Protein AF-A0A822XZC1-F1 (afdb_monomer_lite)

Foldseek 3Di:
DDQDADPDDDDPDPPQLLVVLLLLLQFLVVVVVDSVSVNSNVVSVVSNVVRHDPDDDSPHQDAWDDDPPFWIWGDDPNDIRTDGDPVNCVVVVNDDDDDPPPDD

O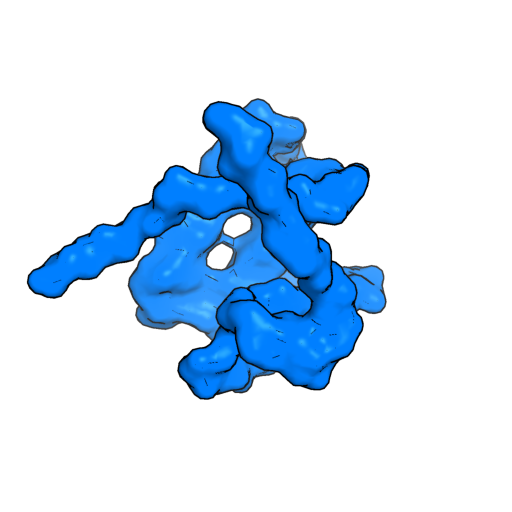rganism: Nelumbo nucifera (NCBI:txid4432)

pLDDT: mean 79.09, std 13.7, range [37.91, 92.5]

Sequence (104 aa):
MGKPMVVNAMLFSNVPIYEFCGMVVVAAEVNSEQSIAKVVIEYANKLRYKYGSAMEHVTKPNDFKVHPGAGVSGNDEGKLVLVGNKRFMQAYNVPLALRLNINK

Secondary structure (DSSP, 8-state):
-PPP--------SSS-HHHHHHHHHHHHHTTTTSHHHHHHHHHHHHHHHHHS-S--------S-EEETTTEEEEEETTEEEEEE-HHHHHHTT-----------

Radius of gyration: 14.19 Å; chains: 1; bounding box: 36×34×35 Å

Structure (mmCIF, N/CA/C/O backbone):
data_AF-A0A822XZC1-F1
#
_entry.id   AF-A0A822XZC1-F1
#
loop_
_atom_site.group_PDB
_atom_site.id
_atom_site.type_symbol
_atom_site.label_atom_id
_atom_site.label_alt_id
_atom_site.label_comp_id
_atom_site.label_asym_id
_atom_site.label_entity_id
_atom_site.label_seq_id
_atom_site.pdbx_PDB_ins_code
_atom_site.Cartn_x
_atom_site.Cartn_y
_atom_site.Cartn_z
_atom_site.occupancy
_atom_site.B_iso_or_equiv
_atom_site.auth_seq_id
_atom_site.auth_comp_id
_atom_site.auth_asym_id
_atom_site.auth_atom_id
_atom_site.pdbx_PDB_model_num
ATOM 1 N N . MET A 1 1 ? 14.889 5.533 -20.821 1.00 51.69 1 MET A N 1
ATOM 2 C CA . MET A 1 1 ? 14.123 4.978 -19.681 1.00 51.69 1 MET A CA 1
ATOM 3 C C . MET A 1 1 ? 13.231 6.095 -19.141 1.00 51.69 1 MET A C 1
ATOM 5 O O . MET A 1 1 ? 13.761 7.161 -18.859 1.00 51.69 1 MET A O 1
ATOM 9 N N . GLY A 1 2 ? 11.906 5.918 -19.106 1.00 78.38 2 GLY A N 1
ATOM 10 C CA . GLY A 1 2 ? 10.955 6.980 -18.731 1.00 78.38 2 GLY A CA 1
ATOM 11 C C . GLY A 1 2 ? 10.878 7.213 -17.218 1.00 78.38 2 GLY A C 1
ATOM 12 O O . GLY A 1 2 ? 10.948 6.260 -16.444 1.00 78.38 2 GLY A O 1
ATOM 13 N N . LYS A 1 3 ? 10.733 8.473 -16.790 1.00 83.81 3 LYS A N 1
ATOM 14 C CA . LYS A 1 3 ? 10.515 8.835 -15.381 1.00 83.81 3 LYS A CA 1
ATOM 15 C C . LYS A 1 3 ? 9.052 8.541 -15.004 1.00 83.81 3 LYS A C 1
ATOM 17 O O . LYS A 1 3 ? 8.166 9.031 -15.705 1.00 83.81 3 LYS A O 1
ATOM 22 N N . PRO A 1 4 ? 8.771 7.770 -13.937 1.00 86.31 4 PRO A N 1
ATOM 23 C CA . PRO A 1 4 ? 7.397 7.519 -13.508 1.00 86.31 4 PRO A CA 1
ATOM 24 C C . PRO A 1 4 ? 6.721 8.813 -13.025 1.00 86.31 4 PRO A C 1
ATOM 26 O O . PRO A 1 4 ? 7.383 9.700 -12.485 1.00 86.31 4 PRO A O 1
ATOM 29 N N . MET A 1 5 ? 5.401 8.908 -13.203 1.00 89.06 5 MET A N 1
ATOM 30 C CA . MET A 1 5 ? 4.566 10.001 -12.689 1.00 89.06 5 MET A CA 1
ATOM 31 C C . MET A 1 5 ? 3.231 9.467 -12.159 1.00 89.06 5 MET A C 1
ATOM 33 O O . MET A 1 5 ? 2.688 8.511 -12.714 1.00 89.06 5 MET A O 1
ATOM 37 N N . VAL A 1 6 ? 2.693 10.085 -11.102 1.00 89.44 6 VAL A N 1
ATOM 38 C CA . VAL A 1 6 ? 1.312 9.821 -10.669 1.00 89.44 6 VAL A CA 1
ATOM 39 C C . VAL A 1 6 ? 0.366 10.514 -11.644 1.00 89.44 6 VAL A C 1
ATOM 41 O O . VAL A 1 6 ? 0.405 11.732 -11.784 1.00 89.44 6 VAL A O 1
ATOM 44 N N . VAL A 1 7 ? -0.478 9.731 -12.315 1.00 91.25 7 VAL A N 1
ATOM 45 C CA . VAL A 1 7 ? -1.452 10.242 -13.294 1.00 91.25 7 VAL A CA 1
ATOM 46 C C . VAL A 1 7 ? -2.803 10.574 -12.665 1.00 91.25 7 VAL A C 1
ATOM 48 O O . VAL A 1 7 ? -3.470 11.505 -13.099 1.00 91.25 7 VAL A O 1
ATOM 51 N N . ASN A 1 8 ? -3.215 9.818 -11.646 1.00 86.69 8 ASN A N 1
ATOM 52 C CA . ASN A 1 8 ? -4.489 9.997 -10.960 1.00 86.69 8 ASN A CA 1
ATOM 53 C C . ASN A 1 8 ? -4.430 9.391 -9.549 1.00 86.69 8 ASN A C 1
ATOM 55 O O . ASN A 1 8 ? -3.707 8.418 -9.325 1.00 86.69 8 ASN A O 1
ATOM 59 N N . ALA A 1 9 ? -5.226 9.933 -8.629 1.00 85.69 9 ALA A N 1
ATOM 60 C CA . ALA A 1 9 ? -5.442 9.391 -7.294 1.00 85.69 9 ALA A CA 1
ATOM 61 C C . ALA A 1 9 ? -6.907 9.584 -6.886 1.00 85.69 9 ALA A C 1
ATOM 63 O O . ALA A 1 9 ? -7.472 10.664 -7.049 1.00 85.69 9 ALA A O 1
ATOM 64 N N . MET A 1 10 ? -7.515 8.531 -6.344 1.00 85.31 10 MET A N 1
ATOM 65 C CA . MET A 1 10 ? -8.899 8.528 -5.876 1.00 85.31 10 MET A CA 1
ATOM 66 C C . MET A 1 10 ? -8.949 7.893 -4.491 1.00 85.31 10 MET A C 1
ATOM 68 O O . MET A 1 10 ? -8.368 6.829 -4.274 1.00 85.31 10 MET A O 1
ATOM 72 N N . LEU A 1 11 ? -9.645 8.552 -3.567 1.00 84.38 11 LEU A N 1
ATOM 73 C CA . LEU A 1 11 ? -9.890 8.044 -2.225 1.00 84.38 11 LEU A CA 1
ATOM 74 C C . LEU A 1 11 ? -11.261 7.360 -2.186 1.00 84.38 11 LEU A C 1
ATOM 76 O O . LEU A 1 11 ? -12.250 7.933 -2.634 1.00 84.38 11 LEU A O 1
ATOM 80 N N . PHE A 1 12 ? -11.312 6.138 -1.657 1.00 81.50 12 PHE A N 1
ATOM 81 C CA . PHE A 1 12 ? -12.531 5.319 -1.581 1.00 81.50 12 PHE A CA 1
ATOM 82 C C . PHE A 1 12 ? -13.156 5.288 -0.176 1.00 81.50 12 PHE A C 1
ATOM 84 O O . PHE A 1 12 ? -14.001 4.443 0.106 1.00 81.50 12 PHE A O 1
ATOM 91 N N . SER A 1 13 ? -12.725 6.169 0.725 1.00 80.31 13 SER A N 1
ATOM 92 C CA . SER A 1 13 ? -13.176 6.220 2.116 1.00 80.31 13 SER A CA 1
ATOM 93 C C . SER A 1 13 ? -13.399 7.660 2.574 1.00 80.31 13 SER A C 1
ATOM 95 O O . SER A 1 13 ? -12.939 8.606 1.939 1.00 80.31 13 SER A O 1
ATOM 97 N N . ASN A 1 14 ? -14.070 7.814 3.716 1.00 82.12 14 ASN A N 1
ATOM 98 C CA . ASN A 1 14 ? -14.276 9.109 4.370 1.00 82.12 14 ASN A CA 1
ATOM 99 C C . ASN A 1 14 ? -13.093 9.514 5.271 1.00 82.12 14 ASN A C 1
ATOM 101 O O . ASN A 1 14 ? -13.232 10.416 6.093 1.00 82.12 14 ASN A O 1
ATOM 105 N N . VAL A 1 15 ? -11.948 8.829 5.161 1.00 82.38 15 VAL A N 1
ATOM 106 C CA . VAL A 1 15 ? -10.738 9.191 5.910 1.00 82.38 15 VAL A CA 1
ATOM 107 C C . VAL A 1 15 ? -10.279 10.574 5.439 1.00 82.38 15 VAL A C 1
ATOM 109 O O . VAL A 1 15 ? -10.260 10.826 4.232 1.00 82.38 15 VAL A O 1
ATOM 112 N N . PRO A 1 16 ? -9.894 11.488 6.340 1.00 85.00 16 PRO A N 1
ATOM 113 C CA . PRO A 1 16 ? -9.342 12.765 5.926 1.00 85.00 16 PRO A CA 1
ATOM 114 C C . PRO A 1 16 ? -8.124 12.575 5.013 1.00 85.00 16 PRO A C 1
ATOM 116 O O . PRO A 1 16 ? -7.212 11.801 5.303 1.00 85.00 16 PRO A O 1
ATOM 119 N N . ILE A 1 17 ? -8.080 13.300 3.894 1.00 84.06 17 ILE A N 1
ATOM 120 C CA . ILE A 1 17 ? -7.034 13.112 2.876 1.00 84.06 17 ILE A CA 1
ATOM 121 C C . ILE A 1 17 ? -5.613 13.321 3.424 1.00 84.06 17 ILE A C 1
ATOM 123 O O . ILE A 1 17 ? -4.682 12.658 2.970 1.00 84.06 17 ILE A O 1
ATOM 127 N N . TYR A 1 18 ? -5.435 14.203 4.414 1.00 82.12 18 TYR A N 1
ATOM 128 C CA . TYR A 1 18 ? -4.136 14.437 5.046 1.00 82.12 18 TYR A CA 1
ATOM 129 C C . TYR A 1 18 ? -3.664 13.230 5.867 1.00 82.12 18 TYR A C 1
ATOM 131 O O . TYR A 1 18 ? -2.475 12.910 5.831 1.00 82.12 18 TYR A O 1
ATOM 139 N N . GLU A 1 19 ? -4.590 12.552 6.554 1.00 82.88 19 GLU A N 1
ATOM 140 C CA . GLU A 1 19 ? -4.335 11.344 7.341 1.00 82.88 19 GLU A CA 1
ATOM 141 C C . GLU A 1 19 ? -3.974 10.191 6.401 1.00 82.88 19 GLU A C 1
ATOM 143 O O . GLU A 1 19 ? -2.922 9.571 6.550 1.00 82.88 19 GLU A O 1
ATOM 148 N N . PHE A 1 20 ? -4.772 9.992 5.344 1.00 85.75 20 PHE A N 1
ATOM 149 C CA . PHE A 1 20 ? -4.490 8.993 4.311 1.00 85.75 20 PHE A CA 1
ATOM 150 C C . PHE A 1 20 ? -3.104 9.192 3.682 1.00 85.75 20 PHE A C 1
ATOM 152 O O . PHE A 1 20 ? -2.322 8.249 3.553 1.00 85.75 20 PHE A O 1
ATOM 159 N N . CYS A 1 21 ? -2.770 10.428 3.307 1.00 86.94 21 CYS A N 1
ATOM 160 C CA . CYS A 1 21 ? -1.474 10.720 2.709 1.00 86.94 21 CYS A CA 1
ATOM 161 C C . CYS A 1 21 ? -0.315 10.518 3.694 1.00 86.94 21 CYS A C 1
ATOM 163 O O . CYS A 1 21 ? 0.762 10.126 3.256 1.00 86.94 21 CYS A O 1
ATOM 165 N N . GLY A 1 22 ? -0.513 10.764 4.994 1.00 84.44 22 GLY A N 1
ATOM 166 C CA . GLY A 1 22 ? 0.476 10.454 6.030 1.00 84.44 22 GLY A CA 1
ATOM 167 C C . GLY A 1 22 ? 0.837 8.969 6.025 1.00 84.44 22 GLY A C 1
ATOM 168 O O . GLY A 1 22 ? 1.996 8.626 5.806 1.00 84.44 22 GLY A O 1
ATOM 169 N N . MET A 1 23 ? -0.169 8.098 6.125 1.00 85.00 23 MET A N 1
ATOM 170 C CA . MET A 1 23 ? 0.015 6.639 6.103 1.00 85.00 23 MET A CA 1
ATOM 171 C C . MET A 1 23 ? 0.682 6.146 4.813 1.00 85.00 23 MET A C 1
ATOM 173 O O . MET A 1 23 ? 1.559 5.281 4.845 1.00 85.00 23 MET A O 1
ATOM 177 N N . VAL A 1 24 ? 0.298 6.711 3.661 1.00 85.50 24 VAL A N 1
ATOM 178 C CA . VAL A 1 24 ? 0.909 6.374 2.364 1.00 85.50 24 VAL A CA 1
ATOM 179 C C . VAL A 1 24 ? 2.386 6.762 2.320 1.00 85.50 24 VAL A C 1
ATOM 181 O O . VAL A 1 24 ? 3.185 5.987 1.797 1.00 85.50 24 VAL A O 1
ATOM 184 N N . VAL A 1 25 ? 2.758 7.930 2.856 1.00 84.94 25 VAL A N 1
ATOM 185 C CA . VAL A 1 25 ? 4.162 8.367 2.924 1.00 84.94 25 VAL A CA 1
ATOM 186 C C . VAL A 1 25 ? 4.972 7.392 3.772 1.00 84.94 25 VAL A C 1
ATOM 188 O O . VAL A 1 25 ? 5.954 6.857 3.265 1.00 84.94 25 VAL A O 1
ATOM 191 N N . VAL A 1 26 ? 4.515 7.085 4.991 1.00 83.75 26 VAL A N 1
ATOM 192 C CA . VAL A 1 26 ? 5.188 6.141 5.903 1.00 83.75 26 VAL A CA 1
ATOM 193 C C . VAL A 1 26 ? 5.421 4.788 5.222 1.00 83.75 26 VAL A C 1
ATOM 195 O O . VAL A 1 26 ? 6.537 4.271 5.193 1.00 83.75 26 VAL A O 1
ATOM 198 N N . ALA A 1 27 ? 4.383 4.233 4.594 1.00 85.25 27 ALA A N 1
ATOM 199 C CA . ALA A 1 27 ? 4.472 2.946 3.914 1.00 85.25 27 ALA A CA 1
ATOM 200 C C . ALA A 1 27 ? 5.396 2.967 2.684 1.00 85.25 27 ALA A C 1
ATOM 202 O O . ALA A 1 27 ? 6.105 1.996 2.413 1.00 85.25 27 ALA A O 1
ATOM 203 N N . ALA A 1 28 ? 5.380 4.058 1.916 1.00 83.50 28 ALA A N 1
ATOM 204 C CA . ALA A 1 28 ? 6.199 4.201 0.718 1.00 83.50 28 ALA A CA 1
ATOM 205 C C . ALA A 1 28 ? 7.677 4.468 1.045 1.00 83.50 28 ALA A C 1
ATOM 207 O O . ALA A 1 28 ? 8.546 4.015 0.297 1.00 83.50 28 ALA A O 1
ATOM 208 N N . GLU A 1 29 ? 7.979 5.154 2.151 1.00 82.62 29 GLU A N 1
ATOM 209 C CA . GLU A 1 29 ? 9.351 5.441 2.598 1.00 82.62 29 GLU A CA 1
ATOM 210 C C . GLU A 1 29 ? 10.178 4.164 2.785 1.00 82.62 29 GLU A C 1
ATOM 212 O O . GLU A 1 29 ? 11.345 4.113 2.390 1.00 82.62 29 GLU A O 1
ATOM 217 N N . VAL A 1 30 ? 9.543 3.096 3.265 1.00 81.25 30 VAL A N 1
ATOM 218 C CA . VAL A 1 30 ? 10.151 1.771 3.483 1.00 81.25 30 VAL A CA 1
ATOM 219 C C . VAL A 1 30 ? 10.653 1.136 2.182 1.00 81.25 30 VAL A C 1
ATOM 221 O O . VAL A 1 30 ? 11.581 0.334 2.194 1.00 81.25 30 VAL A O 1
ATOM 224 N N . ASN A 1 31 ? 10.064 1.505 1.042 1.00 73.94 31 ASN A N 1
ATOM 225 C CA . ASN A 1 31 ? 10.429 1.009 -0.287 1.00 73.94 31 ASN A CA 1
ATOM 226 C C . ASN A 1 31 ? 11.049 2.116 -1.168 1.00 73.94 31 ASN A C 1
ATOM 228 O O . ASN A 1 31 ? 11.079 2.005 -2.398 1.00 73.94 31 ASN A O 1
ATOM 232 N N . SER A 1 32 ? 11.517 3.213 -0.558 1.00 62.91 32 SER A N 1
ATOM 233 C CA . SER A 1 32 ? 11.936 4.442 -1.251 1.00 62.91 32 SER A CA 1
ATOM 234 C C . SER A 1 32 ? 13.171 4.300 -2.144 1.00 62.91 32 SER A C 1
ATOM 236 O O . SER A 1 32 ? 13.442 5.195 -2.944 1.00 62.91 32 SER A O 1
ATOM 238 N N . GLU A 1 33 ? 13.882 3.173 -2.098 1.00 72.12 33 GLU A N 1
ATOM 239 C CA . GLU A 1 33 ? 14.914 2.837 -3.088 1.00 72.12 33 GLU A CA 1
ATOM 240 C C . GLU A 1 33 ? 14.332 2.733 -4.511 1.00 72.12 33 GLU A C 1
ATOM 242 O O . GLU A 1 33 ? 15.029 2.983 -5.497 1.00 72.12 33 GLU A O 1
ATOM 247 N N . GLN A 1 34 ? 13.030 2.454 -4.635 1.00 71.69 34 GLN A N 1
ATOM 248 C CA . GLN A 1 34 ? 12.338 2.372 -5.917 1.00 71.69 34 GLN A CA 1
ATOM 249 C C . GLN A 1 34 ? 11.876 3.747 -6.424 1.00 71.69 34 GLN A C 1
ATOM 251 O O . GLN A 1 34 ? 11.304 4.562 -5.698 1.00 71.69 34 GLN A O 1
ATOM 256 N N . SER A 1 35 ? 12.038 3.981 -7.730 1.00 77.56 35 SER A N 1
ATOM 257 C CA . SER A 1 35 ? 11.645 5.232 -8.398 1.00 77.56 35 SER A CA 1
ATOM 258 C C . SER A 1 35 ? 10.151 5.561 -8.265 1.00 77.56 35 SER A C 1
ATOM 260 O O . SER A 1 35 ? 9.788 6.733 -8.224 1.00 77.56 35 SER A O 1
ATOM 262 N N . ILE A 1 36 ? 9.288 4.547 -8.152 1.00 81.19 36 ILE A N 1
ATOM 263 C CA . ILE A 1 36 ? 7.836 4.711 -7.985 1.00 81.19 36 ILE A CA 1
ATOM 264 C C . ILE A 1 36 ? 7.498 5.239 -6.586 1.00 81.19 36 ILE A C 1
ATOM 266 O O . ILE A 1 36 ? 6.713 6.178 -6.467 1.00 81.19 36 ILE A O 1
ATOM 270 N N . ALA A 1 37 ? 8.113 4.683 -5.538 1.00 84.62 37 ALA A N 1
ATOM 271 C CA . ALA A 1 37 ? 7.848 5.075 -4.155 1.00 84.62 37 ALA A CA 1
ATOM 272 C C . ALA A 1 37 ? 8.152 6.563 -3.922 1.00 84.62 37 ALA A C 1
ATOM 274 O O . ALA A 1 37 ? 7.329 7.279 -3.357 1.00 84.62 37 ALA A O 1
ATOM 275 N N . LYS A 1 38 ? 9.272 7.062 -4.464 1.00 85.38 38 LYS A N 1
ATOM 276 C CA . LYS A 1 38 ? 9.643 8.486 -4.378 1.00 85.38 38 LYS A CA 1
ATOM 277 C C . LYS A 1 38 ? 8.585 9.411 -4.980 1.00 85.38 38 LYS A C 1
ATOM 279 O O . LYS A 1 38 ? 8.244 10.429 -4.386 1.00 85.38 38 LYS A O 1
ATOM 284 N N . VAL A 1 39 ? 8.051 9.052 -6.146 1.00 89.12 39 VAL A N 1
ATOM 285 C CA . VAL A 1 39 ? 7.055 9.878 -6.844 1.00 89.12 39 VAL A CA 1
ATOM 286 C C . VAL A 1 39 ? 5.694 9.832 -6.140 1.00 89.12 39 VAL A C 1
ATOM 288 O O . VAL A 1 39 ? 4.983 10.836 -6.122 1.00 89.12 39 VAL A O 1
ATOM 291 N N . VAL A 1 40 ? 5.354 8.711 -5.496 1.00 88.06 40 VAL A N 1
ATOM 292 C CA . VAL A 1 40 ? 4.173 8.611 -4.623 1.00 88.06 40 VAL A CA 1
ATOM 293 C C . VAL A 1 40 ? 4.331 9.481 -3.373 1.00 88.06 40 VAL A C 1
ATOM 295 O O . VAL A 1 40 ? 3.407 10.228 -3.061 1.00 88.06 40 VAL A O 1
ATOM 298 N N . ILE A 1 41 ? 5.490 9.452 -2.703 1.00 87.88 41 ILE A N 1
ATOM 299 C CA . ILE A 1 41 ? 5.780 10.303 -1.531 1.00 87.88 41 ILE A CA 1
ATOM 300 C C . ILE A 1 41 ? 5.669 11.785 -1.904 1.00 87.88 41 ILE A C 1
ATOM 302 O O . ILE A 1 41 ? 4.996 12.554 -1.218 1.00 87.88 41 ILE A O 1
ATOM 306 N N . GLU A 1 42 ? 6.286 12.190 -3.018 1.00 89.31 42 GLU A N 1
ATOM 307 C CA . GLU A 1 42 ? 6.233 13.573 -3.500 1.00 89.31 42 GLU A CA 1
ATOM 308 C C . GLU A 1 42 ? 4.787 14.020 -3.769 1.00 89.31 42 GLU A C 1
ATOM 310 O O . GLU A 1 42 ? 4.373 15.106 -3.355 1.00 89.31 42 GLU A O 1
ATOM 315 N N . TYR A 1 43 ? 3.999 13.172 -4.434 1.00 90.19 43 TYR A N 1
ATOM 316 C CA . TYR A 1 43 ? 2.601 13.463 -4.733 1.00 90.19 43 TYR A CA 1
ATOM 317 C C . TYR A 1 43 ? 1.732 13.524 -3.466 1.00 90.19 43 TYR A C 1
ATOM 319 O O . TYR A 1 43 ? 0.943 14.457 -3.308 1.00 90.19 43 TYR A O 1
ATOM 327 N N . ALA A 1 44 ? 1.910 12.588 -2.532 1.00 88.50 44 ALA A N 1
ATOM 328 C CA . ALA A 1 44 ? 1.190 12.568 -1.260 1.00 88.50 44 ALA A CA 1
ATOM 329 C C . ALA A 1 44 ? 1.501 13.811 -0.409 1.00 88.50 44 ALA A C 1
ATOM 331 O O . ALA A 1 44 ? 0.587 14.429 0.135 1.00 88.50 44 ALA A O 1
ATOM 332 N N . ASN A 1 45 ? 2.761 14.252 -0.364 1.00 86.94 45 ASN A N 1
ATOM 333 C CA . ASN A 1 45 ? 3.140 15.487 0.327 1.00 86.94 45 ASN A CA 1
ATOM 334 C C . ASN A 1 45 ? 2.496 16.732 -0.303 1.00 86.94 45 ASN A C 1
ATOM 336 O O . ASN A 1 45 ? 2.010 17.602 0.422 1.00 86.94 45 ASN A O 1
ATOM 340 N N . LYS A 1 46 ? 2.408 16.797 -1.640 1.00 87.94 46 LYS A N 1
ATOM 341 C CA . LYS A 1 46 ? 1.679 17.870 -2.343 1.00 87.94 46 LYS A CA 1
ATOM 342 C C . LYS A 1 46 ? 0.191 17.889 -1.980 1.00 87.94 46 LYS A C 1
ATOM 344 O O . LYS A 1 46 ? -0.365 18.965 -1.767 1.00 87.94 46 LYS A O 1
ATOM 349 N N . LEU A 1 47 ? -0.451 16.722 -1.880 1.00 85.19 47 LEU A N 1
ATOM 350 C CA . LEU A 1 47 ? -1.847 16.623 -1.444 1.00 85.19 47 LEU A CA 1
ATOM 351 C C . LEU A 1 47 ? -2.020 17.060 0.016 1.00 85.19 47 LEU A C 1
ATOM 353 O O . LEU A 1 47 ? -2.930 17.835 0.300 1.00 85.19 47 LEU A O 1
ATOM 357 N N . ARG A 1 48 ? -1.134 16.640 0.927 1.00 81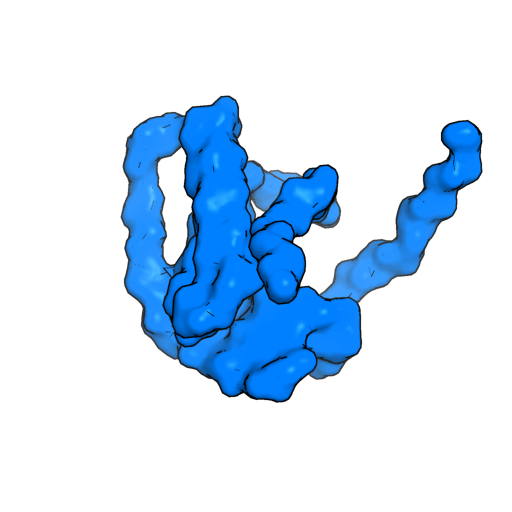.00 48 ARG A N 1
ATOM 358 C CA . ARG A 1 48 ? -1.173 17.079 2.336 1.00 81.00 48 ARG A CA 1
ATOM 359 C C . ARG A 1 48 ? -1.083 18.591 2.456 1.00 81.00 48 ARG A C 1
ATOM 361 O O . ARG A 1 48 ? -1.914 19.176 3.133 1.00 81.00 48 ARG A O 1
ATOM 368 N N . TYR A 1 49 ? -0.138 19.212 1.751 1.00 81.19 49 TYR A N 1
ATOM 369 C CA . TYR A 1 49 ? 0.013 20.667 1.742 1.00 81.19 49 TYR A CA 1
ATOM 370 C C . TYR A 1 49 ? -1.226 21.382 1.183 1.00 81.19 49 TYR A C 1
ATOM 372 O O . TYR A 1 49 ? -1.637 22.417 1.694 1.00 81.19 49 TYR A O 1
ATOM 380 N N . LYS A 1 50 ? -1.841 20.824 0.134 1.00 83.12 50 LYS A N 1
ATOM 381 C CA . LYS A 1 50 ? -3.021 21.417 -0.507 1.00 83.12 50 LYS A CA 1
ATOM 382 C C . LYS A 1 50 ? -4.293 21.315 0.346 1.00 83.12 50 LYS A C 1
ATOM 384 O O . LYS A 1 50 ? -5.149 22.189 0.240 1.00 83.12 50 LYS A O 1
ATOM 389 N N . TYR A 1 51 ? -4.448 20.245 1.127 1.00 77.44 51 TYR A N 1
ATOM 390 C CA . TYR A 1 51 ? -5.705 19.902 1.805 1.00 77.44 51 TYR A CA 1
ATOM 391 C C . TYR A 1 51 ? -5.618 19.865 3.347 1.00 77.44 51 TYR A C 1
ATOM 393 O O . TYR A 1 51 ? -6.616 19.541 3.988 1.00 77.44 51 TYR A O 1
ATOM 401 N N . GLY A 1 52 ? -4.468 20.173 3.958 1.00 66.31 52 GLY A N 1
ATOM 402 C CA . GLY A 1 52 ? -4.249 20.092 5.409 1.00 66.31 52 GLY A CA 1
ATOM 403 C C . GLY A 1 52 ? -3.288 21.152 5.967 1.00 66.31 52 GLY A C 1
ATOM 404 O O . GLY A 1 52 ? -2.437 21.679 5.255 1.00 66.31 52 GLY A O 1
ATOM 405 N N . SER A 1 53 ? -3.456 21.462 7.260 1.00 54.72 53 SER A N 1
ATOM 406 C CA . SER A 1 53 ? -2.634 22.405 8.036 1.00 54.72 53 SER A CA 1
ATOM 407 C C . SER A 1 53 ? -1.210 21.879 8.260 1.00 54.72 53 SER A C 1
ATOM 409 O O . SER A 1 53 ? -0.978 20.670 8.294 1.00 54.72 53 SER A O 1
ATOM 411 N N . ALA A 1 54 ? -0.258 22.802 8.408 1.00 54.28 54 ALA A N 1
ATOM 412 C CA . ALA A 1 54 ? 1.156 22.529 8.624 1.00 54.28 54 ALA A CA 1
ATOM 413 C C . ALA A 1 54 ? 1.385 21.587 9.819 1.00 54.28 54 ALA A C 1
ATOM 415 O O . ALA A 1 54 ? 0.936 21.875 10.919 1.00 54.28 54 ALA A O 1
ATOM 416 N N . MET A 1 55 ? 2.135 20.513 9.555 1.00 55.09 55 MET A N 1
ATOM 417 C CA . MET A 1 55 ? 2.718 19.555 10.501 1.00 55.09 55 MET A CA 1
ATOM 418 C C . MET A 1 55 ? 1.775 18.927 11.534 1.00 55.09 55 MET A C 1
ATOM 420 O O . MET A 1 55 ? 1.449 19.527 12.543 1.00 55.09 55 MET A O 1
ATOM 424 N N . GLU A 1 56 ? 1.568 17.621 11.385 1.00 51.75 56 GLU A N 1
ATOM 425 C CA . GLU A 1 56 ? 1.778 16.703 12.502 1.00 51.75 56 GLU A CA 1
ATOM 426 C C . GLU A 1 56 ? 2.487 15.449 11.973 1.00 51.75 56 GLU A C 1
ATOM 428 O O . GLU A 1 56 ? 2.350 15.058 10.807 1.00 51.75 56 GLU A O 1
ATOM 433 N N . HIS A 1 57 ? 3.377 14.954 12.821 1.00 54.53 57 HIS A N 1
ATOM 434 C CA . HIS A 1 57 ? 4.424 13.964 12.621 1.00 54.53 57 HIS A CA 1
ATOM 435 C C . HIS A 1 57 ? 4.104 12.867 11.591 1.00 54.53 57 HIS A C 1
ATOM 437 O O . HIS A 1 57 ? 3.141 12.124 11.717 1.00 54.53 57 HIS A O 1
ATOM 443 N N . VAL A 1 58 ? 4.966 12.725 10.577 1.00 57.19 58 VAL A N 1
ATOM 444 C CA . VAL A 1 58 ? 5.101 11.437 9.881 1.00 57.19 58 VAL A CA 1
ATOM 445 C C . VAL A 1 58 ? 5.783 10.515 10.881 1.00 57.19 58 VAL A C 1
ATOM 447 O O . VAL A 1 58 ? 6.978 10.663 11.149 1.00 57.19 58 VAL A O 1
ATOM 450 N N . THR A 1 59 ? 5.004 9.646 11.516 1.00 61.66 59 THR A N 1
ATOM 451 C CA . THR A 1 59 ? 5.527 8.614 12.407 1.00 61.66 59 THR A CA 1
ATOM 452 C C . THR A 1 59 ? 6.516 7.765 11.618 1.00 61.66 59 THR A C 1
ATOM 454 O O . THR A 1 59 ? 6.279 7.438 10.457 1.00 61.66 59 THR A O 1
ATOM 457 N N . LYS A 1 60 ? 7.672 7.448 12.210 1.00 62.31 60 LYS A N 1
ATOM 458 C CA . LYS A 1 60 ? 8.642 6.583 11.531 1.00 62.31 60 LYS A CA 1
ATOM 459 C C . LYS A 1 60 ? 7.975 5.244 11.206 1.00 62.31 60 LYS A C 1
ATOM 461 O O . LYS A 1 60 ? 7.226 4.752 12.051 1.00 62.31 60 LYS A O 1
ATOM 466 N N . PRO A 1 61 ? 8.276 4.638 10.047 1.00 62.91 61 PRO A N 1
ATOM 467 C CA . PRO A 1 61 ? 7.766 3.322 9.706 1.00 62.91 61 PRO A CA 1
ATOM 468 C C . PRO A 1 61 ? 8.371 2.270 10.640 1.00 62.91 61 PRO A C 1
ATOM 470 O O . PRO A 1 61 ? 9.395 1.659 10.342 1.00 62.91 61 PRO A O 1
ATOM 473 N N . ASN A 1 62 ? 7.738 2.070 11.788 1.00 65.12 62 ASN A N 1
ATOM 474 C CA . ASN A 1 62 ? 7.978 0.917 12.634 1.00 65.12 62 ASN A CA 1
ATOM 475 C C . ASN A 1 62 ? 7.088 -0.218 12.098 1.00 65.12 62 ASN A C 1
ATOM 477 O O . ASN A 1 62 ? 5.938 0.005 11.735 1.00 65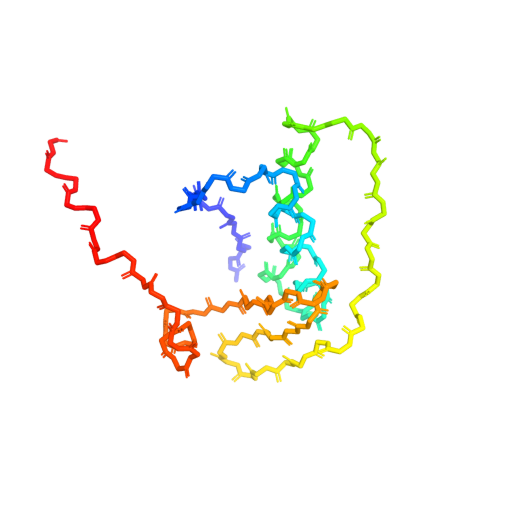.12 62 ASN A O 1
ATOM 481 N N . ASP A 1 63 ? 7.642 -1.422 11.971 1.00 78.25 63 ASP A N 1
ATOM 482 C CA . ASP A 1 63 ? 6.926 -2.650 11.584 1.00 78.25 63 ASP A CA 1
ATOM 483 C C . ASP A 1 63 ? 6.415 -2.759 10.135 1.00 78.25 63 ASP A C 1
ATOM 485 O O . ASP A 1 63 ? 5.543 -3.579 9.830 1.00 78.25 63 ASP A O 1
ATOM 489 N N . PHE A 1 64 ? 6.996 -2.009 9.194 1.00 86.44 64 PHE A N 1
ATOM 490 C CA . PHE A 1 64 ? 6.714 -2.215 7.773 1.00 86.44 64 PHE A CA 1
ATOM 491 C C . PHE A 1 64 ? 7.586 -3.314 7.148 1.00 86.44 64 PHE A C 1
ATOM 493 O O . PHE A 1 64 ? 8.810 -3.333 7.266 1.00 86.44 64 PHE A O 1
ATOM 500 N N . LYS A 1 65 ? 6.938 -4.215 6.409 1.00 88.56 65 LYS A N 1
ATOM 501 C CA . LYS A 1 65 ? 7.537 -5.322 5.664 1.00 88.56 65 LYS A CA 1
ATOM 502 C C . LYS A 1 65 ? 7.369 -5.113 4.164 1.00 88.56 65 LYS A C 1
ATOM 504 O O . LYS A 1 65 ? 6.253 -4.940 3.669 1.00 88.56 65 LYS A O 1
ATOM 509 N N . VAL A 1 66 ? 8.480 -5.203 3.438 1.00 88.44 66 VAL A N 1
ATOM 510 C CA . VAL A 1 66 ? 8.499 -5.207 1.972 1.00 88.44 66 VAL A CA 1
ATOM 511 C C . VAL A 1 66 ? 8.151 -6.603 1.453 1.00 88.44 66 VAL A C 1
ATOM 513 O O . VAL A 1 66 ? 8.715 -7.606 1.890 1.00 88.44 66 VAL A O 1
ATOM 516 N N . HIS A 1 67 ? 7.243 -6.656 0.481 1.00 88.50 67 HIS A N 1
ATOM 517 C CA . HIS A 1 67 ? 6.878 -7.841 -0.294 1.00 88.50 67 HIS A CA 1
ATOM 518 C C . HIS A 1 67 ? 7.322 -7.618 -1.747 1.00 88.50 67 HIS A C 1
ATOM 520 O O . HIS A 1 67 ? 6.596 -6.975 -2.517 1.00 88.50 67 HIS A O 1
ATOM 526 N N . PRO A 1 68 ? 8.524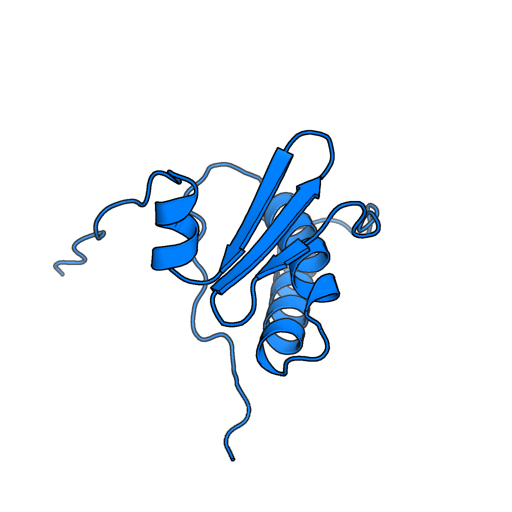 -8.090 -2.136 1.00 85.81 68 PRO A N 1
ATOM 527 C CA . PRO A 1 68 ? 9.105 -7.812 -3.447 1.00 85.81 68 PRO A CA 1
ATOM 528 C C . PRO A 1 68 ? 8.150 -8.133 -4.602 1.00 85.81 68 PRO A C 1
ATOM 530 O O . PRO A 1 68 ? 7.558 -9.207 -4.663 1.00 85.81 68 PRO A O 1
ATOM 533 N N . GLY A 1 69 ? 7.976 -7.174 -5.516 1.00 84.56 69 GLY A N 1
ATOM 534 C CA . GLY A 1 69 ? 7.073 -7.297 -6.667 1.00 84.56 69 GLY A CA 1
ATOM 535 C C . GLY A 1 69 ? 5.573 -7.177 -6.352 1.00 84.56 69 GLY A C 1
ATOM 536 O O . GLY A 1 69 ? 4.762 -7.182 -7.279 1.00 84.56 69 GLY A O 1
ATOM 537 N N . ALA A 1 70 ? 5.184 -7.03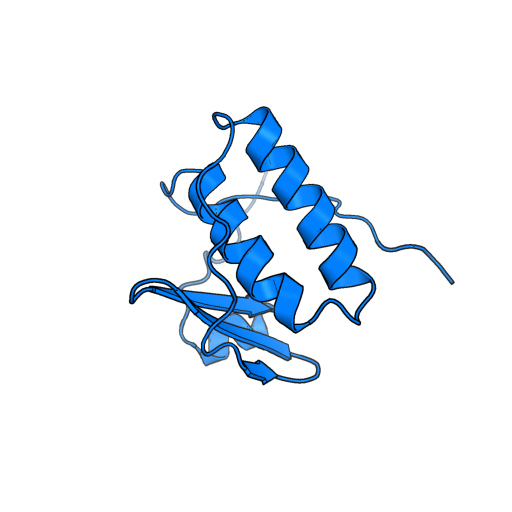4 -5.081 1.00 88.00 70 ALA A N 1
ATOM 538 C CA . ALA A 1 70 ? 3.786 -6.938 -4.664 1.00 88.00 70 ALA A CA 1
ATOM 539 C C . ALA A 1 70 ? 3.449 -5.603 -3.981 1.00 88.00 70 ALA A C 1
ATOM 541 O O . ALA A 1 70 ? 2.504 -4.929 -4.410 1.00 88.00 70 ALA A O 1
ATOM 542 N N . GLY A 1 71 ? 4.212 -5.216 -2.954 1.00 88.81 71 GLY A N 1
ATOM 543 C CA . GLY A 1 71 ? 3.911 -4.037 -2.145 1.00 88.81 71 GLY A CA 1
ATOM 544 C C . GLY A 1 71 ? 4.630 -3.988 -0.797 1.00 88.81 71 GLY A C 1
ATOM 545 O O . GLY A 1 71 ? 5.632 -4.664 -0.584 1.00 88.81 71 GLY A O 1
ATOM 546 N N . VAL A 1 72 ? 4.098 -3.186 0.118 1.00 89.88 72 VAL A N 1
ATOM 547 C CA . VAL A 1 72 ? 4.544 -3.010 1.501 1.00 89.88 72 VAL A CA 1
ATOM 548 C C . VAL A 1 72 ? 3.325 -3.139 2.415 1.00 89.88 72 VAL A C 1
ATOM 550 O O . VAL A 1 72 ? 2.237 -2.669 2.076 1.00 89.88 72 VAL A O 1
ATOM 553 N N . SER A 1 73 ? 3.500 -3.771 3.569 1.00 91.19 73 SER A N 1
ATOM 554 C CA . SER A 1 73 ? 2.497 -3.831 4.637 1.00 91.19 73 SER A CA 1
ATOM 555 C C . SER A 1 73 ? 3.101 -3.357 5.948 1.00 91.19 73 SER A C 1
ATOM 557 O O . SER A 1 73 ? 4.245 -3.713 6.207 1.00 91.19 73 SER A O 1
ATOM 559 N N . GLY A 1 74 ? 2.352 -2.680 6.804 1.00 89.00 74 GLY A N 1
ATOM 560 C CA . GLY A 1 74 ? 2.807 -2.336 8.151 1.00 89.00 74 GLY A CA 1
ATOM 561 C C . GLY A 1 74 ? 1.659 -1.962 9.069 1.00 89.00 74 GLY A C 1
ATOM 562 O O . GLY A 1 74 ? 0.499 -1.957 8.652 1.00 89.00 74 GLY A O 1
ATOM 563 N N . ASN A 1 75 ? 1.985 -1.680 10.323 1.00 85.94 75 ASN A N 1
ATOM 564 C CA . ASN A 1 75 ? 1.035 -1.171 11.298 1.00 85.94 75 ASN A CA 1
ATOM 565 C C . ASN A 1 75 ? 1.365 0.292 11.602 1.00 85.94 75 ASN A C 1
ATOM 567 O O . ASN A 1 75 ? 2.519 0.619 11.855 1.00 85.94 75 ASN A O 1
ATOM 571 N N . ASP A 1 76 ? 0.356 1.152 11.575 1.00 79.12 76 ASP A N 1
ATOM 572 C CA . ASP A 1 76 ? 0.465 2.545 11.998 1.00 79.12 76 ASP A CA 1
ATOM 573 C C . ASP A 1 76 ? -0.650 2.809 13.014 1.00 79.12 76 ASP A C 1
ATOM 575 O O . ASP A 1 76 ? -1.832 2.755 12.676 1.00 79.12 76 ASP A O 1
ATOM 579 N N . GLU A 1 77 ? -0.285 2.982 14.285 1.00 79.38 77 GLU A N 1
ATOM 580 C CA . GLU A 1 77 ? -1.225 3.225 15.394 1.00 79.38 77 GLU A CA 1
ATOM 581 C C . GLU A 1 77 ? -2.379 2.201 15.490 1.00 79.38 77 GLU A C 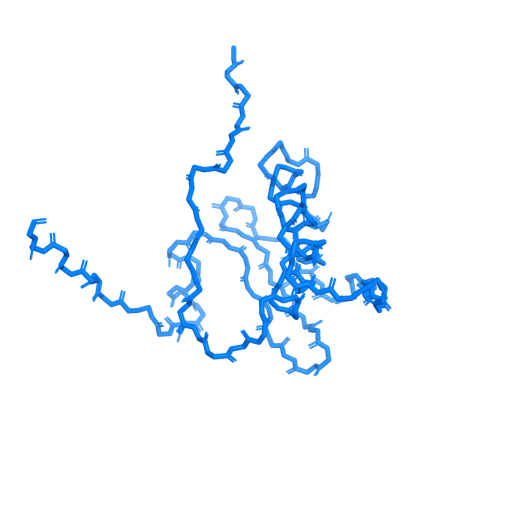1
ATOM 583 O O . GLU A 1 77 ? -3.544 2.544 15.696 1.00 79.38 77 GLU A O 1
ATOM 588 N N . GLY A 1 78 ? -2.082 0.912 15.304 1.00 82.12 78 GLY A N 1
ATOM 589 C CA . GLY A 1 78 ? -3.085 -0.157 15.331 1.00 82.12 78 GLY A CA 1
ATOM 590 C C . GLY A 1 78 ? -3.836 -0.347 14.009 1.00 82.12 78 GLY A C 1
ATOM 591 O O . GLY A 1 78 ? -4.599 -1.308 13.880 1.00 82.12 78 GLY A O 1
ATOM 592 N N . LYS A 1 79 ? -3.594 0.496 13.000 1.00 83.81 79 LYS A N 1
ATOM 593 C CA . LYS A 1 79 ? -4.188 0.381 11.662 1.00 83.81 79 LYS A CA 1
ATOM 594 C C . LYS A 1 79 ? -3.258 -0.416 10.751 1.00 83.81 79 LYS A C 1
ATOM 596 O O . LYS A 1 79 ? -2.078 -0.106 10.618 1.00 83.81 79 LYS A O 1
ATOM 601 N N . LEU A 1 80 ? -3.792 -1.441 10.088 1.00 87.94 80 LEU A N 1
ATOM 602 C CA . LEU A 1 80 ? -3.063 -2.160 9.043 1.00 87.94 80 LEU A CA 1
ATOM 603 C C . LEU A 1 80 ? -2.984 -1.285 7.783 1.00 87.94 80 LEU A C 1
ATOM 605 O O . LEU A 1 80 ? -4.000 -1.033 7.135 1.00 87.94 80 LEU A O 1
ATOM 609 N N . VAL A 1 81 ? -1.775 -0.866 7.418 1.00 89.12 81 VAL A N 1
ATOM 610 C CA . VAL A 1 81 ? -1.492 -0.087 6.209 1.00 89.12 81 VAL A CA 1
ATOM 611 C C . VAL A 1 81 ? -0.931 -1.012 5.133 1.00 89.12 81 VAL A C 1
ATOM 613 O O . VAL A 1 81 ? 0.047 -1.725 5.351 1.00 89.12 81 VAL A O 1
ATOM 616 N N . LEU A 1 82 ? -1.543 -0.988 3.950 1.00 89.94 82 LEU A N 1
ATOM 617 C CA . LEU A 1 82 ? -1.133 -1.774 2.787 1.00 89.94 82 LEU A CA 1
ATOM 618 C C . LEU A 1 82 ? -0.923 -0.837 1.598 1.00 89.94 82 LEU A C 1
ATOM 620 O O . LEU A 1 82 ? -1.807 -0.052 1.260 1.00 89.94 82 LEU A O 1
ATOM 624 N N . VAL A 1 83 ? 0.227 -0.944 0.933 1.00 89.38 83 VAL A N 1
ATOM 625 C CA . VAL A 1 83 ? 0.533 -0.218 -0.307 1.00 89.38 83 VAL A CA 1
ATOM 626 C C . VAL A 1 83 ? 1.044 -1.211 -1.332 1.00 89.38 83 VAL A C 1
ATOM 628 O O . VAL A 1 83 ? 2.097 -1.807 -1.156 1.00 89.38 83 VAL A O 1
ATOM 631 N N . GLY A 1 84 ? 0.321 -1.402 -2.427 1.00 88.69 84 GLY A N 1
ATOM 632 C CA . GLY A 1 84 ? 0.698 -2.391 -3.427 1.00 88.69 84 GLY A CA 1
ATOM 633 C C . GLY A 1 84 ? -0.311 -2.500 -4.553 1.00 88.69 84 GLY A C 1
ATOM 634 O O . GLY A 1 84 ? -1.259 -1.720 -4.656 1.00 88.69 84 GLY A O 1
ATOM 635 N N . ASN A 1 85 ? -0.097 -3.480 -5.422 1.00 90.38 85 ASN A N 1
ATOM 636 C CA . ASN A 1 85 ? -0.999 -3.723 -6.541 1.00 90.38 85 ASN A CA 1
ATOM 637 C C . ASN A 1 85 ? -2.327 -4.374 -6.097 1.00 90.38 85 ASN A C 1
ATOM 639 O O . ASN A 1 85 ? -2.489 -4.831 -4.966 1.00 90.38 85 ASN A O 1
ATOM 643 N N . LYS A 1 86 ? -3.280 -4.475 -7.032 1.00 88.94 86 LYS A N 1
ATOM 644 C CA . LYS A 1 86 ? -4.596 -5.091 -6.798 1.00 88.94 86 LYS A CA 1
ATOM 645 C C . LYS A 1 86 ? -4.503 -6.499 -6.193 1.00 88.94 86 LYS A C 1
ATOM 647 O O . LYS A 1 86 ? -5.253 -6.818 -5.277 1.00 88.94 86 LYS A O 1
ATOM 652 N N . ARG A 1 87 ? -3.589 -7.332 -6.703 1.00 91.00 87 ARG A N 1
ATOM 653 C CA . ARG A 1 87 ? -3.404 -8.717 -6.247 1.00 91.00 87 ARG A CA 1
ATOM 654 C C . ARG A 1 87 ? -2.924 -8.762 -4.796 1.00 91.00 87 ARG A C 1
ATOM 656 O O . ARG A 1 87 ? -3.387 -9.608 -4.040 1.00 91.00 87 ARG A O 1
ATOM 663 N N . PHE A 1 88 ? -2.040 -7.845 -4.407 1.00 91.50 88 PHE A N 1
ATOM 664 C CA . PHE A 1 88 ? -1.582 -7.701 -3.027 1.00 91.50 88 PHE A CA 1
ATOM 665 C C . PHE A 1 88 ? -2.741 -7.325 -2.097 1.00 91.50 88 PHE A C 1
ATOM 667 O O . PHE A 1 88 ? -2.952 -7.992 -1.092 1.00 91.50 88 PHE A O 1
ATOM 674 N N . MET A 1 89 ? -3.565 -6.348 -2.487 1.00 91.75 89 MET A N 1
ATOM 675 C CA . MET A 1 89 ? -4.753 -5.963 -1.712 1.00 91.75 89 MET A CA 1
ATOM 676 C C . MET A 1 89 ? -5.744 -7.126 -1.536 1.00 91.75 89 MET A C 1
ATOM 678 O O . MET A 1 89 ? -6.265 -7.340 -0.444 1.00 91.75 89 MET A O 1
ATOM 682 N N . GLN A 1 90 ? -5.970 -7.919 -2.589 1.00 91.31 90 GLN A N 1
ATOM 683 C CA . GLN A 1 90 ? -6.842 -9.100 -2.530 1.00 91.31 90 GLN A CA 1
ATOM 684 C C . GLN A 1 90 ? -6.295 -10.191 -1.605 1.00 91.31 90 GLN A C 1
ATOM 686 O O . GLN A 1 90 ? -7.072 -10.815 -0.892 1.00 91.31 90 GLN A O 1
ATOM 691 N N . ALA A 1 91 ? -4.975 -10.404 -1.583 1.00 92.50 91 ALA A N 1
ATOM 692 C CA . ALA A 1 91 ? -4.346 -11.380 -0.691 1.00 92.50 91 ALA A CA 1
ATOM 693 C C . ALA A 1 91 ? -4.547 -11.044 0.799 1.00 92.50 91 ALA A C 1
ATOM 695 O O . ALA A 1 91 ? -4.540 -11.944 1.633 1.00 92.50 91 ALA A O 1
ATOM 696 N N . TYR A 1 92 ? -4.768 -9.766 1.119 1.00 91.00 92 TYR A N 1
ATOM 697 C CA . TYR A 1 92 ? -5.098 -9.279 2.461 1.00 91.00 92 TYR A CA 1
ATOM 698 C C . TYR A 1 92 ? -6.606 -9.068 2.682 1.00 91.00 92 TYR A C 1
ATOM 700 O O . TYR A 1 92 ? -7.001 -8.435 3.658 1.00 91.00 92 TYR A O 1
ATOM 708 N N . ASN A 1 93 ? -7.460 -9.591 1.794 1.00 90.31 93 ASN A N 1
ATOM 709 C CA . ASN A 1 93 ? -8.920 -9.474 1.867 1.00 90.31 93 ASN A CA 1
ATOM 710 C C . ASN A 1 93 ? -9.437 -8.027 1.936 1.00 90.31 93 ASN A C 1
ATOM 712 O O . ASN A 1 93 ? -10.512 -7.777 2.480 1.00 90.31 93 ASN A O 1
ATOM 716 N N . VAL A 1 94 ? -8.701 -7.065 1.368 1.00 88.81 94 VAL A N 1
ATOM 717 C CA . VAL A 1 94 ? -9.185 -5.685 1.262 1.00 88.81 94 VAL A CA 1
ATOM 718 C C . VAL A 1 94 ? -10.410 -5.675 0.340 1.00 88.81 94 VAL A C 1
ATOM 720 O O . VAL A 1 94 ? -10.294 -6.113 -0.811 1.00 88.81 94 VAL A O 1
ATOM 723 N N . PRO A 1 95 ? -11.573 -5.163 0.789 1.00 84.44 95 PRO A N 1
ATOM 724 C CA . PRO A 1 95 ? -12.741 -5.017 -0.066 1.00 84.44 95 PRO A CA 1
ATOM 725 C C . PRO A 1 95 ? -12.433 -4.010 -1.171 1.00 84.44 95 PRO A C 1
ATOM 727 O O . PRO A 1 95 ? -12.400 -2.799 -0.961 1.00 84.44 95 PRO A O 1
ATOM 730 N N . LEU A 1 96 ? -12.165 -4.511 -2.371 1.00 78.44 96 LEU A N 1
ATOM 731 C CA . LEU A 1 96 ? -11.962 -3.659 -3.529 1.00 78.44 96 LEU A CA 1
ATOM 732 C C . LEU A 1 96 ? -13.318 -3.376 -4.154 1.00 78.44 96 LEU A C 1
ATOM 734 O O . LEU A 1 96 ? -13.995 -4.308 -4.592 1.00 78.44 96 LEU A O 1
ATOM 738 N N . ALA A 1 97 ? -13.689 -2.099 -4.239 1.00 68.44 97 ALA A N 1
ATOM 739 C CA . ALA A 1 97 ? -14.834 -1.687 -5.034 1.00 68.44 97 ALA A CA 1
ATOM 740 C C . ALA A 1 97 ? -14.641 -2.213 -6.467 1.00 68.44 97 ALA A C 1
ATOM 742 O O . ALA A 1 97 ? -13.737 -1.796 -7.200 1.00 68.44 97 ALA A O 1
ATOM 743 N N . LEU A 1 98 ? -15.452 -3.197 -6.855 1.00 55.31 98 LEU A N 1
ATOM 744 C CA . LEU A 1 98 ? -15.533 -3.652 -8.234 1.00 55.31 98 LEU A CA 1
ATOM 745 C C . LEU A 1 98 ? -16.015 -2.461 -9.054 1.00 55.31 98 LEU A C 1
ATOM 747 O O . LEU A 1 98 ? -17.133 -2.015 -8.852 1.00 55.31 98 LEU A O 1
ATOM 751 N N . ARG A 1 99 ? -15.132 -1.945 -9.919 1.00 48.06 99 ARG A N 1
ATOM 752 C CA . ARG A 1 99 ? -15.400 -0.993 -11.007 1.00 48.06 99 ARG A CA 1
ATOM 753 C C . ARG A 1 99 ? -16.568 -0.031 -10.746 1.00 48.06 99 ARG A C 1
ATOM 755 O O . ARG A 1 99 ? -17.722 -0.374 -10.974 1.00 48.06 99 ARG A O 1
ATOM 762 N N . LEU A 1 100 ? -16.259 1.237 -10.471 1.00 47.66 100 LEU A N 1
ATOM 763 C CA . LEU A 1 100 ? -17.157 2.297 -10.926 1.00 47.66 100 LEU A CA 1
ATOM 764 C C . LEU A 1 100 ? -17.220 2.187 -12.459 1.00 47.66 100 LEU A C 1
ATOM 766 O O . LEU A 1 100 ? -16.271 2.552 -13.151 1.00 47.66 100 LEU A O 1
ATOM 770 N N . ASN A 1 101 ? -18.296 1.597 -12.985 1.00 38.56 101 ASN A N 1
ATOM 771 C CA . ASN A 1 101 ? -18.645 1.702 -14.396 1.00 38.56 101 ASN A CA 1
ATOM 772 C C . ASN A 1 101 ? -18.949 3.176 -14.658 1.00 38.56 101 ASN A C 1
ATOM 774 O O . ASN A 1 101 ? -20.073 3.631 -14.455 1.00 38.56 101 ASN A O 1
ATOM 778 N N . ILE A 1 102 ? -17.940 3.927 -15.088 1.00 44.84 102 ILE A N 1
ATOM 779 C CA . ILE A 1 102 ? -18.145 5.267 -15.626 1.00 44.84 102 ILE A CA 1
ATOM 780 C C . ILE A 1 102 ? -18.681 5.072 -17.047 1.00 44.84 102 ILE A C 1
ATOM 782 O O . ILE A 1 102 ? -17.946 5.135 -18.024 1.00 44.84 102 ILE A O 1
ATOM 786 N N . ASN A 1 103 ? -19.967 4.738 -17.145 1.00 39.03 103 ASN A N 1
ATOM 787 C CA . ASN A 1 103 ? -20.740 5.006 -18.347 1.00 39.03 103 ASN A CA 1
ATOM 788 C C . ASN A 1 103 ? -21.227 6.452 -18.240 1.00 39.03 103 ASN A C 1
ATOM 790 O O . ASN A 1 103 ? -22.211 6.706 -17.541 1.00 39.03 103 ASN A O 1
ATOM 794 N N . LYS A 1 104 ? -20.525 7.371 -18.903 1.00 37.91 104 LYS A N 1
ATOM 795 C CA . LYS A 1 104 ? -21.087 8.493 -19.670 1.00 37.91 104 LYS A CA 1
ATOM 796 C C . LYS A 1 104 ? -19.975 9.263 -20.364 1.00 37.91 104 LYS A C 1
ATOM 798 O O . LYS A 1 104 ? -19.008 9.632 -19.667 1.00 37.91 104 LYS A O 1
#

InterPro domains:
  IPR023299 P-type ATPase, cytoplasmic domain N [G3DSA:3.40.1110.10] (3-103)
  IPR023299 P-type ATPase, cytoplasmic domain N [SSF81660] (20-95)